Protein AF-A0A512NS33-F1 (afdb_monomer)

Nearest PDB structures (foldseek):
  4ggz-assembly4_D  TM=5.764E-01  e=7.617E+00  Bradyrhizobium diazoefficiens USDA 110
  3k44-assembly4_D  TM=4.336E-01  e=4.235E+00  Drosophila melanogaster
  8orn-assembly2_D  TM=4.538E-01  e=9.430E+00  Xanthomonas campestris pv. campestris str. B100
  7vnl-assembly1_A  TM=2.938E-01  e=6.846E+00  Sander vitreus

Radius of gyration: 23.69 Å; Cα contacts (8 Å, |Δi|>4): 207; chains: 1; bounding box: 66×43×63 Å

Mean predicted aligned error: 11.35 Å

Foldseek 3Di:
DDDDDDDPPPPPPPPPPQLFLQVPFDKDWDWDWDPQDPQGQHIDIFTWIWGADSQWIWIWGDDAQDPAIKIWIFGQDSVRDTDTWIWGFYHPRPDDPDDDHGGDIDTDD

Sequence (109 aa):
MRHTVLLAMICASLPWVSSNAQSFDGEWSVLQTCQTTQEGARGYTWRYGATVKNGHFVGQYRNTGQSPSMTPEGQIKSDGTASLSARGISGQPITIRNSLPPHRPLHSK

Solvent-accessible surface area (backbone atoms only — not comparable to full-atom values): 6458 Å² total; per-residue (Å²): 140,78,86,85,78,83,81,78,82,77,77,76,76,68,75,74,77,69,58,49,28,51,79,62,44,44,81,40,84,44,78,49,75,46,73,60,44,95,87,55,47,78,47,51,77,49,71,34,51,30,43,24,54,83,12,35,38,43,34,44,34,61,61,85,89,36,71,52,17,36,37,40,34,35,51,38,39,52,86,70,52,64,66,53,36,30,40,36,19,33,42,76,65,93,64,55,100,83,49,67,63,57,69,35,78,38,78,47,114

Secondary structure (DSSP, 8-state):
--------------------GGGG-EEEEEEEEEPPPTT-PPPEEEEEEEEEETTEEEEEBS-TTSSSEEEEEEEEPTTS-EEEEEEEE----SS-TTPPPTTPEEEE-

pLDDT: mean 80.76, std 17.44, range [39.88, 98.62]

Structure (mmCIF, N/CA/C/O backbone):
data_AF-A0A512NS33-F1
#
_entry.id   AF-A0A512NS33-F1
#
loop_
_atom_site.group_PDB
_atom_site.id
_atom_site.type_symbol
_atom_site.label_atom_id
_atom_site.label_alt_id
_atom_site.label_comp_id
_atom_site.label_asym_id
_atom_site.label_entity_id
_atom_site.label_seq_id
_atom_site.pdbx_PDB_ins_code
_atom_site.Cartn_x
_atom_site.Cartn_y
_atom_site.Cartn_z
_atom_site.occupancy
_atom_site.B_iso_or_equiv
_atom_site.auth_seq_id
_atom_site.auth_comp_id
_atom_site.auth_asym_id
_atom_site.auth_atom_id
_atom_site.pdbx_PDB_model_num
ATOM 1 N N . MET A 1 1 ? -53.861 -31.332 37.970 1.00 41.03 1 MET A N 1
ATOM 2 C CA . MET A 1 1 ? -53.807 -31.405 36.490 1.00 41.03 1 MET A CA 1
ATOM 3 C C . MET A 1 1 ? -54.140 -30.016 35.962 1.00 41.03 1 MET A C 1
ATOM 5 O O . MET A 1 1 ? -55.160 -29.509 36.383 1.00 41.03 1 MET A O 1
ATOM 9 N N . ARG A 1 2 ? -53.392 -29.289 35.134 1.00 48.88 2 ARG A N 1
ATOM 10 C CA . ARG A 1 2 ? -52.022 -29.311 34.600 1.00 48.88 2 ARG A CA 1
ATOM 11 C C . ARG A 1 2 ? -51.666 -27.814 34.503 1.00 48.88 2 ARG A C 1
ATOM 13 O O . ARG A 1 2 ? -52.488 -27.043 34.024 1.00 48.88 2 ARG A O 1
ATOM 20 N N . HIS A 1 3 ? -50.502 -27.409 35.003 1.00 39.88 3 HIS A N 1
ATOM 21 C CA . HIS A 1 3 ? -50.039 -26.025 34.898 1.00 39.88 3 HIS A CA 1
ATOM 22 C C . HIS A 1 3 ? -49.561 -25.785 33.464 1.00 39.88 3 HIS A C 1
ATOM 24 O O . HIS A 1 3 ? -48.595 -26.407 33.024 1.00 39.88 3 HIS A O 1
ATOM 30 N N . THR A 1 4 ? -50.261 -24.933 32.722 1.00 45.81 4 THR A N 1
ATOM 31 C CA . THR A 1 4 ? -49.878 -24.546 31.362 1.00 45.81 4 THR A CA 1
ATOM 32 C C . THR A 1 4 ? -48.804 -23.466 31.452 1.00 45.81 4 THR A C 1
ATOM 34 O O . THR A 1 4 ? -49.104 -22.302 31.693 1.00 45.81 4 THR A O 1
ATOM 37 N N . VAL A 1 5 ? -47.539 -23.856 31.304 1.00 57.12 5 VAL A N 1
ATOM 38 C CA . VAL A 1 5 ? -46.417 -22.917 31.191 1.00 57.12 5 VAL A CA 1
ATOM 39 C C . VAL A 1 5 ? -46.287 -22.517 29.721 1.00 57.12 5 VAL A C 1
ATOM 41 O O . VAL A 1 5 ? -45.937 -23.340 28.879 1.00 57.12 5 VAL A O 1
ATOM 44 N N . LEU A 1 6 ? -46.595 -21.258 29.407 1.00 52.91 6 LEU A N 1
ATOM 45 C CA . LEU A 1 6 ? -46.299 -20.648 28.111 1.00 52.91 6 LEU A CA 1
ATOM 46 C C . LEU A 1 6 ? -44.805 -20.297 28.073 1.00 52.91 6 LEU A C 1
ATOM 48 O O . LEU A 1 6 ? -44.363 -19.369 28.748 1.00 52.91 6 LEU A O 1
ATOM 52 N N . LEU A 1 7 ? -44.022 -21.056 27.303 1.00 53.47 7 LEU A N 1
ATOM 53 C CA . LEU A 1 7 ? -42.622 -20.741 27.018 1.00 53.47 7 LEU A CA 1
ATOM 54 C C . LEU A 1 7 ? -42.576 -19.541 26.056 1.00 53.47 7 LEU A C 1
ATOM 56 O O . LEU A 1 7 ? -42.826 -19.681 24.859 1.00 53.47 7 LEU A O 1
ATOM 60 N N . ALA A 1 8 ? -42.268 -1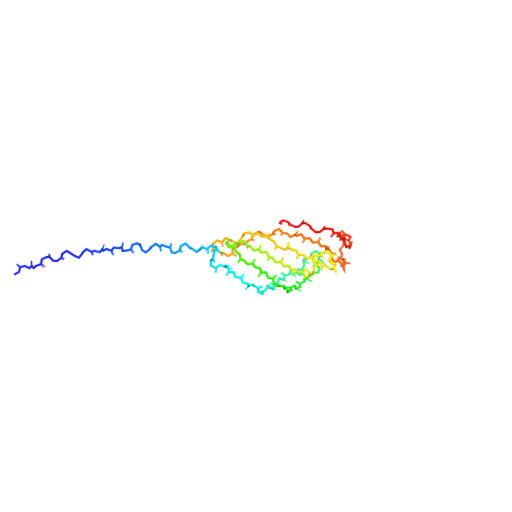8.354 26.572 1.00 56.78 8 ALA A N 1
ATOM 61 C CA . ALA A 1 8 ? -41.932 -17.203 25.745 1.00 56.78 8 ALA A CA 1
ATOM 62 C C . ALA A 1 8 ? -40.534 -17.421 25.142 1.00 56.78 8 ALA A C 1
ATOM 64 O O . ALA A 1 8 ? -39.523 -17.227 25.815 1.00 56.78 8 ALA A O 1
ATOM 65 N N . MET A 1 9 ? -40.465 -17.842 23.875 1.00 66.31 9 MET A N 1
ATOM 66 C CA . MET A 1 9 ? -39.222 -17.762 23.106 1.00 66.31 9 MET A CA 1
ATOM 67 C C . MET A 1 9 ? -38.938 -16.293 22.793 1.00 66.31 9 MET A C 1
ATOM 69 O O . MET A 1 9 ? -39.411 -15.737 21.804 1.00 66.31 9 MET A O 1
ATOM 73 N N . ILE A 1 10 ? -38.152 -15.662 23.663 1.00 60.12 10 ILE A N 1
ATOM 74 C CA . ILE A 1 10 ? -37.467 -14.410 23.363 1.00 60.12 10 ILE A CA 1
ATOM 75 C C . ILE A 1 10 ? -36.368 -14.774 22.368 1.00 60.12 10 ILE A C 1
ATOM 77 O O . ILE A 1 10 ? -35.270 -15.184 22.741 1.00 60.12 10 ILE A O 1
ATOM 81 N N . CYS A 1 11 ? -36.690 -14.680 21.080 1.00 54.53 11 CYS A N 1
ATOM 82 C CA . CYS A 1 11 ? -35.694 -14.701 20.024 1.00 54.53 11 CYS A CA 1
ATOM 83 C C . CYS A 1 11 ? -34.919 -13.386 20.140 1.00 54.53 11 CYS A C 1
ATOM 85 O O . CYS A 1 11 ? -35.301 -12.375 19.556 1.00 54.53 11 CYS A O 1
ATOM 87 N N . ALA A 1 12 ? -33.887 -13.374 20.988 1.00 62.38 12 ALA A N 1
ATOM 88 C CA . ALA A 1 12 ? -32.956 -12.266 21.082 1.00 62.38 12 ALA A CA 1
ATOM 89 C C . ALA A 1 12 ? -32.299 -12.115 19.707 1.00 62.38 12 ALA A C 1
ATOM 91 O O . ALA A 1 12 ? -31.407 -12.878 19.338 1.00 62.38 12 ALA A O 1
ATOM 92 N N . SER A 1 13 ? -32.792 -11.161 18.922 1.00 64.69 13 SER A N 1
ATOM 93 C CA . SER A 1 13 ? -32.121 -10.658 17.737 1.00 64.69 13 SER A CA 1
ATOM 94 C C . SER A 1 13 ? -30.802 -10.054 18.203 1.00 64.69 13 SER A C 1
ATOM 96 O O . SER A 1 13 ? -30.747 -8.882 18.578 1.00 64.69 13 SER A O 1
ATOM 98 N N . LEU A 1 14 ? -29.755 -10.877 18.267 1.00 60.44 14 LEU A N 1
ATOM 99 C CA . LEU A 1 14 ? -28.396 -10.386 18.419 1.00 60.44 14 LEU A CA 1
ATOM 100 C C . LEU A 1 14 ? -28.196 -9.385 17.278 1.00 60.44 14 LEU A C 1
ATOM 102 O O . LEU A 1 14 ? -28.410 -9.770 16.123 1.00 60.44 14 LEU A O 1
ATOM 106 N N . PRO A 1 15 ? -27.871 -8.110 17.561 1.00 54.66 15 PRO A N 1
ATOM 107 C CA . PRO A 1 15 ? -27.514 -7.192 16.501 1.00 54.66 15 PRO A CA 1
ATOM 108 C C . PRO A 1 15 ? -26.360 -7.858 15.771 1.00 54.66 15 PRO A C 1
ATOM 110 O O . PRO A 1 15 ? -25.321 -8.151 16.366 1.00 54.66 15 PRO A O 1
ATOM 113 N N . TRP A 1 16 ? -26.605 -8.189 14.505 1.00 57.78 16 TRP A N 1
ATOM 114 C CA . TRP A 1 16 ? -25.583 -8.636 13.582 1.00 57.78 16 TRP A CA 1
ATOM 115 C C . TRP A 1 16 ? -24.435 -7.654 13.765 1.00 57.78 16 TRP A C 1
ATOM 117 O O . TRP A 1 16 ? -24.626 -6.456 13.555 1.00 57.78 16 TRP A O 1
ATOM 127 N N . VAL A 1 17 ? -23.302 -8.120 14.289 1.00 56.78 17 VAL A N 1
ATOM 128 C CA . VAL A 1 17 ? -22.126 -7.270 14.434 1.00 56.78 17 VAL A CA 1
ATOM 129 C C . VAL A 1 17 ? -21.809 -6.833 13.017 1.00 56.78 17 VAL A C 1
ATOM 131 O O . VAL A 1 17 ? -21.344 -7.634 12.209 1.00 56.78 17 VAL A O 1
ATOM 134 N N . SER A 1 18 ? -22.173 -5.597 12.681 1.00 55.69 18 SER A N 1
ATOM 135 C CA . SER A 1 18 ? -21.774 -4.973 11.436 1.00 55.69 18 SER A CA 1
ATOM 136 C C . SER A 1 18 ? -20.264 -5.093 11.411 1.00 55.69 18 SER A C 1
ATOM 138 O O . SER A 1 18 ? -19.607 -4.523 12.283 1.00 55.69 18 SER A O 1
ATOM 140 N N . SER A 1 19 ? -19.729 -5.897 10.490 1.00 58.94 19 SER A N 1
ATOM 141 C CA . SER A 1 19 ? -18.300 -5.996 10.215 1.00 58.94 19 SER A CA 1
ATOM 142 C C . SER A 1 19 ? -17.833 -4.587 9.887 1.00 58.94 19 SER A C 1
ATOM 144 O O . SER A 1 19 ? -18.031 -4.084 8.788 1.00 58.94 19 SER A O 1
ATOM 146 N N . ASN A 1 20 ? -17.402 -3.857 10.903 1.00 73.69 20 ASN A N 1
ATOM 147 C CA . ASN A 1 20 ? -17.190 -2.435 10.784 1.00 73.69 20 ASN A CA 1
ATOM 148 C C . ASN A 1 20 ? -15.823 -2.288 10.137 1.00 73.69 20 ASN A C 1
ATOM 150 O O . ASN A 1 20 ? -14.881 -2.874 10.643 1.00 73.69 20 ASN A O 1
ATOM 154 N N . ALA A 1 21 ? -15.686 -1.543 9.041 1.00 74.50 21 ALA A N 1
ATOM 155 C CA . ALA A 1 21 ? -14.384 -1.320 8.407 1.00 74.50 21 ALA A CA 1
ATOM 156 C C . ALA A 1 21 ? -13.302 -0.836 9.406 1.00 74.50 21 ALA A C 1
ATOM 158 O O . ALA A 1 21 ? -12.112 -1.036 9.184 1.00 74.50 21 ALA A O 1
ATOM 159 N N . GLN A 1 22 ? -13.722 -0.272 10.544 1.00 84.25 22 GLN A N 1
ATOM 160 C CA . GLN A 1 22 ? -12.889 0.053 11.706 1.00 84.25 22 GLN A CA 1
ATOM 161 C C . GLN A 1 22 ? -12.174 -1.152 12.344 1.00 84.25 22 GLN A C 1
ATOM 163 O O . GLN A 1 22 ? -11.168 -0.967 13.018 1.00 84.25 22 GLN A O 1
ATOM 168 N N . SER A 1 23 ? -12.628 -2.391 12.130 1.00 91.50 23 SER A N 1
ATOM 169 C CA . SER A 1 23 ? -11.927 -3.598 12.585 1.00 91.50 23 SER A CA 1
ATOM 170 C C . SER A 1 23 ? -10.574 -3.788 11.904 1.00 91.50 23 SER A C 1
ATOM 172 O O . SER A 1 23 ? -9.772 -4.591 12.370 1.00 91.50 23 SER A O 1
ATOM 174 N N . PHE A 1 24 ? -10.331 -3.082 10.797 1.00 95.12 24 PHE A N 1
ATOM 175 C CA . PHE A 1 24 ? -9.059 -3.091 10.086 1.00 95.12 24 PHE A CA 1
ATOM 176 C C . PHE A 1 24 ? -8.110 -1.971 10.539 1.00 95.12 24 PHE A C 1
ATOM 178 O O . PHE A 1 24 ? -6.997 -1.903 10.025 1.00 95.12 24 PHE A O 1
ATOM 185 N N . ASP A 1 25 ? -8.508 -1.101 11.474 1.00 96.88 25 ASP A N 1
ATOM 186 C CA . ASP A 1 25 ? -7.666 0.002 11.946 1.00 96.88 25 ASP A CA 1
ATOM 187 C C . ASP A 1 25 ? -6.382 -0.500 12.624 1.00 96.88 25 ASP A C 1
ATOM 189 O O . ASP A 1 25 ? -6.389 -1.474 13.378 1.00 96.88 25 ASP A O 1
ATOM 193 N N . GLY A 1 26 ? -5.271 0.193 12.373 1.00 97.88 26 GLY A N 1
ATOM 194 C CA . GLY A 1 26 ? -3.971 -0.119 12.957 1.00 97.88 26 GLY A CA 1
ATOM 195 C C . GLY A 1 26 ? -2.802 0.086 12.000 1.00 97.88 26 GLY A C 1
ATOM 196 O O . GLY A 1 26 ? -2.946 0.633 10.906 1.00 97.88 26 GLY A O 1
ATOM 197 N N . GLU A 1 27 ? -1.635 -0.381 12.432 1.00 98.56 27 GLU A N 1
ATOM 198 C CA . GLU A 1 27 ? -0.413 -0.409 11.630 1.00 98.56 27 GLU A CA 1
ATOM 199 C C . GLU A 1 27 ? -0.284 -1.755 10.915 1.00 98.56 27 GLU A C 1
ATOM 201 O O . GLU A 1 27 ? -0.436 -2.821 11.514 1.00 98.56 27 GLU A O 1
ATOM 206 N N . TRP A 1 28 ? 0.022 -1.705 9.623 1.00 98.12 28 TRP A N 1
ATOM 207 C CA . TRP A 1 28 ? 0.031 -2.858 8.735 1.00 98.12 28 TRP A CA 1
ATOM 208 C C . TRP A 1 28 ? 1.401 -3.060 8.106 1.00 98.12 28 TRP A C 1
ATOM 210 O O . TRP A 1 28 ? 2.015 -2.140 7.568 1.00 98.12 28 TRP A O 1
ATOM 220 N N . SER A 1 29 ? 1.839 -4.317 8.091 1.00 98.12 29 SER A N 1
ATOM 221 C CA . SER A 1 29 ? 2.892 -4.780 7.189 1.00 98.12 29 SER A CA 1
ATOM 222 C C . SER A 1 29 ? 2.247 -5.334 5.924 1.00 98.12 29 SER A C 1
ATOM 224 O O . SER A 1 29 ? 1.521 -6.325 5.976 1.00 98.12 29 SER A O 1
ATOM 226 N N . VAL A 1 30 ? 2.507 -4.702 4.783 1.00 97.94 30 VAL A N 1
ATOM 227 C CA . VAL A 1 30 ? 1.855 -5.020 3.511 1.00 97.94 30 VAL A CA 1
ATOM 228 C C . VAL A 1 30 ? 2.780 -5.841 2.624 1.00 97.94 30 VAL A C 1
ATOM 230 O O . VAL A 1 30 ? 3.960 -5.521 2.460 1.00 97.94 30 VAL A O 1
ATOM 233 N N . LEU A 1 31 ? 2.219 -6.886 2.016 1.00 97.25 31 LEU A N 1
ATOM 234 C CA . LEU A 1 31 ? 2.816 -7.640 0.921 1.00 97.25 31 LEU A CA 1
ATOM 235 C C . LEU A 1 31 ? 1.916 -7.496 -0.308 1.00 97.25 31 LEU A C 1
ATOM 237 O O . LEU A 1 31 ? 0.806 -8.019 -0.326 1.00 97.25 31 LEU A O 1
ATOM 241 N N . GLN A 1 32 ? 2.396 -6.798 -1.332 1.00 94.62 32 GLN A N 1
ATOM 242 C CA . GLN A 1 32 ? 1.689 -6.638 -2.598 1.00 94.62 32 GLN A CA 1
ATOM 243 C C . GLN A 1 32 ? 2.396 -7.450 -3.676 1.00 94.62 32 GLN A C 1
ATOM 245 O O . GLN A 1 32 ? 3.584 -7.243 -3.921 1.00 94.62 32 GLN A O 1
ATOM 250 N N . THR A 1 33 ? 1.662 -8.321 -4.361 1.00 92.56 33 THR A N 1
ATOM 251 C CA . THR A 1 33 ? 2.202 -9.123 -5.461 1.00 92.56 33 THR A CA 1
ATOM 252 C C . THR A 1 33 ? 1.371 -8.912 -6.716 1.00 92.56 33 THR A C 1
ATOM 254 O O . THR A 1 33 ? 0.149 -9.020 -6.682 1.00 92.56 33 THR A O 1
ATOM 257 N N . CYS A 1 34 ? 2.043 -8.638 -7.829 1.00 88.19 34 CYS A N 1
ATOM 258 C CA . CYS A 1 34 ? 1.458 -8.671 -9.161 1.00 88.19 34 CYS A CA 1
ATOM 259 C C . CYS A 1 34 ? 2.082 -9.833 -9.929 1.00 88.19 34 CYS A C 1
ATOM 261 O O . CYS A 1 34 ? 3.306 -9.981 -9.947 1.00 88.19 34 CYS A O 1
ATOM 263 N N . GLN A 1 35 ? 1.243 -10.675 -10.525 1.00 89.94 35 GLN A N 1
ATOM 264 C CA . GLN A 1 35 ? 1.704 -11.805 -11.323 1.00 89.94 35 GLN A CA 1
ATOM 265 C C . GLN A 1 35 ? 2.177 -11.330 -12.696 1.00 89.94 35 GLN A C 1
ATOM 267 O O . GLN A 1 35 ? 1.760 -10.281 -13.186 1.00 89.94 35 GLN A O 1
ATOM 272 N N . THR A 1 36 ? 3.046 -12.117 -13.324 1.00 87.19 36 THR A N 1
ATOM 273 C CA . THR A 1 36 ? 3.386 -11.899 -14.732 1.00 87.19 36 THR A CA 1
ATOM 274 C C . THR A 1 36 ? 2.129 -12.082 -15.579 1.00 87.19 36 THR A C 1
ATOM 276 O O . THR A 1 36 ? 1.403 -13.057 -15.384 1.00 87.19 36 THR A O 1
ATOM 279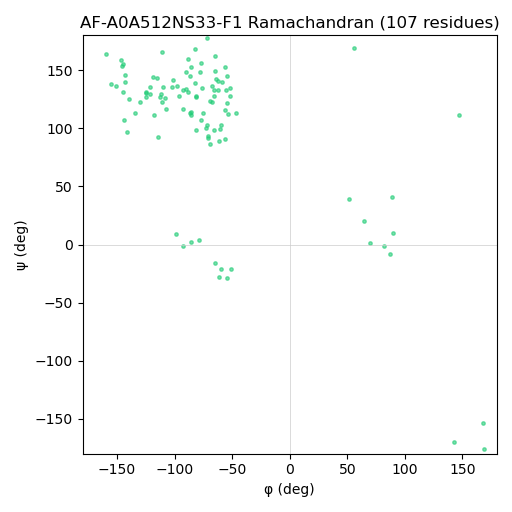 N N . THR A 1 37 ? 1.860 -11.157 -16.500 1.00 83.62 37 THR A N 1
ATOM 280 C CA . THR A 1 37 ? 0.688 -11.252 -17.380 1.00 83.62 37 THR A CA 1
ATOM 281 C C . THR A 1 37 ? 1.007 -12.047 -18.642 1.00 83.62 37 THR A C 1
ATOM 283 O O . THR A 1 37 ? 2.171 -12.178 -19.034 1.00 83.62 37 THR A O 1
ATOM 286 N N . GLN A 1 38 ? -0.030 -12.557 -19.309 1.00 83.00 38 GLN A N 1
ATOM 287 C CA . GLN A 1 38 ? 0.116 -13.298 -20.565 1.00 83.00 38 GLN A CA 1
ATOM 288 C C . GLN A 1 38 ? 0.734 -12.430 -21.677 1.00 83.00 38 GLN A C 1
ATOM 290 O O . GLN A 1 38 ? 1.444 -12.930 -22.546 1.00 83.00 38 GLN A O 1
ATOM 295 N N . GLU A 1 39 ? 0.520 -11.115 -21.614 1.00 81.06 39 GLU A N 1
ATOM 296 C CA . GLU A 1 39 ? 1.051 -10.105 -22.536 1.00 81.06 39 GLU A CA 1
ATOM 297 C C . GLU A 1 39 ? 2.521 -9.741 -22.245 1.00 81.06 39 GLU A C 1
ATOM 299 O O . GLU A 1 39 ? 3.090 -8.866 -22.899 1.00 81.06 39 GLU A O 1
ATOM 304 N N . GLY A 1 40 ? 3.151 -10.410 -21.272 1.00 73.50 40 GLY A N 1
ATOM 305 C CA . GLY A 1 40 ? 4.579 -10.296 -20.979 1.00 73.50 40 GLY A CA 1
ATOM 306 C C . GLY A 1 40 ? 4.951 -9.205 -19.975 1.00 73.50 40 GLY A C 1
ATOM 307 O O . GLY A 1 40 ? 6.141 -8.942 -19.788 1.00 73.50 40 GLY A O 1
ATOM 308 N N . ALA A 1 41 ? 3.983 -8.574 -19.297 1.00 76.50 41 ALA A N 1
ATOM 309 C CA . ALA A 1 41 ? 4.300 -7.658 -18.206 1.00 76.50 41 ALA A CA 1
ATOM 310 C C . ALA A 1 41 ? 4.900 -8.448 -17.035 1.00 76.50 41 ALA A C 1
ATOM 312 O O . ALA A 1 41 ? 4.281 -9.383 -16.530 1.00 76.50 41 ALA A O 1
ATOM 313 N N . ARG A 1 42 ? 6.117 -8.087 -16.605 1.00 80.94 42 ARG A N 1
ATOM 314 C CA . ARG A 1 42 ? 6.808 -8.778 -15.507 1.00 80.94 42 ARG A CA 1
ATOM 315 C C . ARG A 1 42 ? 6.072 -8.575 -14.184 1.00 80.94 42 ARG A C 1
ATOM 317 O O . ARG A 1 42 ? 5.770 -7.442 -13.812 1.00 80.94 42 ARG A O 1
ATOM 324 N N . GLY A 1 43 ? 5.869 -9.669 -13.454 1.00 85.25 43 GLY A N 1
ATOM 325 C CA . GLY A 1 43 ? 5.374 -9.618 -12.084 1.00 85.25 43 GLY A CA 1
ATOM 326 C C . GLY A 1 43 ? 6.345 -8.928 -11.119 1.00 85.25 43 GLY A C 1
ATOM 327 O O . GLY A 1 43 ? 7.540 -8.778 -11.398 1.00 85.25 43 GLY A O 1
ATOM 328 N N . TYR A 1 44 ? 5.830 -8.524 -9.960 1.00 86.81 44 TYR A N 1
ATOM 329 C CA . TYR A 1 44 ? 6.604 -7.911 -8.881 1.00 86.81 44 TYR A CA 1
ATOM 330 C C . TYR A 1 44 ? 6.056 -8.294 -7.507 1.00 86.81 44 TYR A C 1
ATOM 332 O O . TYR A 1 44 ? 4.882 -8.628 -7.363 1.00 86.81 44 TYR A O 1
ATOM 340 N N . THR A 1 45 ? 6.907 -8.165 -6.489 1.00 92.19 45 THR A N 1
ATOM 341 C CA . THR A 1 45 ? 6.518 -8.255 -5.079 1.00 92.19 45 THR A CA 1
ATOM 342 C C . THR A 1 45 ? 7.074 -7.054 -4.328 1.00 92.19 45 THR A C 1
ATOM 344 O O . THR A 1 45 ? 8.286 -6.835 -4.316 1.00 92.19 45 THR A O 1
ATOM 347 N N . TRP A 1 46 ? 6.199 -6.283 -3.689 1.00 93.38 46 TRP A N 1
ATOM 348 C CA . TRP A 1 46 ? 6.543 -5.118 -2.880 1.00 93.38 46 TRP A CA 1
ATOM 349 C C . TRP A 1 46 ? 6.170 -5.343 -1.420 1.00 93.38 46 TRP A C 1
ATOM 351 O O . TRP A 1 46 ? 5.153 -5.959 -1.106 1.00 93.38 46 TRP A O 1
ATOM 361 N N . ARG A 1 47 ? 7.019 -4.828 -0.529 1.00 96.62 47 ARG A N 1
ATOM 362 C CA . ARG A 1 47 ? 6.817 -4.838 0.920 1.00 96.62 47 ARG A CA 1
ATOM 363 C C . ARG A 1 47 ? 6.903 -3.416 1.441 1.00 96.62 47 ARG A C 1
ATOM 365 O O . ARG A 1 47 ? 7.843 -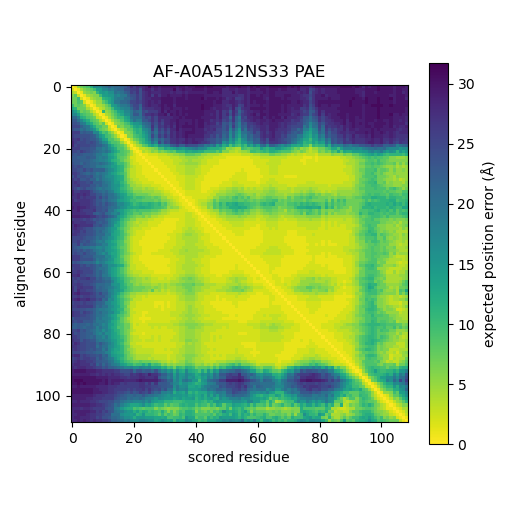2.705 1.085 1.00 96.62 47 ARG A O 1
ATOM 372 N N . TYR A 1 48 ? 5.927 -3.007 2.238 1.00 97.62 48 TYR A N 1
ATOM 373 C CA . TYR A 1 48 ? 5.858 -1.657 2.789 1.00 97.62 48 TYR A CA 1
ATOM 374 C C . TYR A 1 48 ? 4.954 -1.584 4.022 1.00 97.62 48 TYR A C 1
ATOM 376 O O . TYR A 1 48 ? 4.179 -2.501 4.282 1.00 97.62 48 TYR A O 1
ATOM 384 N N . GLY A 1 49 ? 5.079 -0.496 4.782 1.00 98.12 49 GLY A N 1
ATOM 385 C CA . GLY A 1 49 ? 4.174 -0.175 5.884 1.00 98.12 49 GLY A CA 1
ATOM 386 C C . GLY A 1 49 ? 2.936 0.582 5.403 1.00 98.12 49 GLY A C 1
ATOM 387 O O . GLY A 1 49 ? 2.988 1.290 4.388 1.00 98.12 49 GLY A O 1
ATOM 388 N N . ALA A 1 50 ? 1.837 0.441 6.135 1.00 98.44 50 ALA A N 1
ATOM 389 C CA . ALA A 1 50 ? 0.627 1.228 5.950 1.00 98.44 50 ALA A CA 1
ATOM 390 C C . ALA A 1 50 ? -0.072 1.495 7.284 1.00 98.44 50 ALA A C 1
ATOM 392 O O . ALA A 1 50 ? 0.018 0.690 8.207 1.00 98.44 50 ALA A O 1
ATOM 393 N N . THR A 1 51 ? -0.821 2.588 7.339 1.00 98.62 51 THR A N 1
ATOM 394 C CA . THR A 1 51 ? -1.730 2.893 8.441 1.00 98.62 51 THR A CA 1
ATOM 395 C C . THR A 1 51 ? -3.159 2.765 7.934 1.00 98.62 51 THR A C 1
ATOM 397 O O . THR A 1 51 ? -3.492 3.264 6.855 1.00 98.62 51 THR A O 1
ATOM 400 N N . VAL A 1 52 ? -4.012 2.119 8.722 1.00 98.19 52 VAL A N 1
ATOM 401 C CA . VAL A 1 52 ? -5.460 2.105 8.516 1.00 98.19 52 VAL A CA 1
ATOM 402 C C . VAL 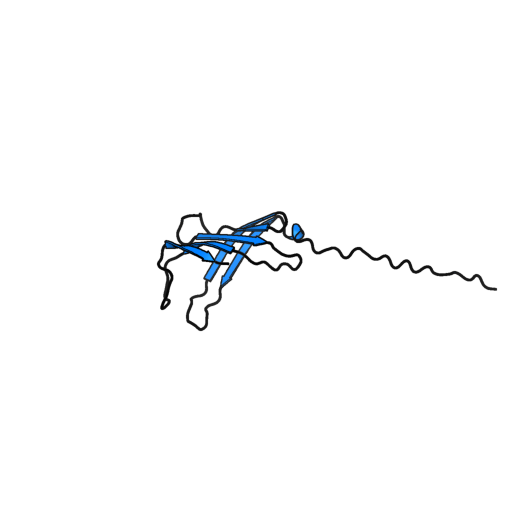A 1 52 ? -6.117 2.861 9.660 1.00 98.19 52 VAL A C 1
ATOM 404 O O . VAL A 1 52 ? -5.867 2.577 10.831 1.00 98.19 52 VAL A O 1
ATOM 407 N N . LYS A 1 53 ? -6.951 3.843 9.320 1.00 97.12 53 LYS A N 1
ATOM 408 C CA . LYS A 1 53 ? -7.705 4.633 10.295 1.00 97.12 53 LYS A CA 1
ATOM 409 C C . LYS A 1 53 ? -9.118 4.876 9.791 1.00 97.12 53 LYS A C 1
ATOM 411 O O . LYS A 1 53 ? -9.293 5.437 8.715 1.00 97.12 53 LYS A O 1
ATOM 416 N N . ASN A 1 54 ? -10.125 4.513 10.577 1.00 94.25 54 ASN A N 1
ATOM 417 C CA . ASN A 1 54 ? -11.529 4.491 10.171 1.00 94.25 54 ASN A CA 1
ATOM 418 C C . ASN A 1 54 ? -11.760 3.720 8.853 1.00 94.25 54 ASN A C 1
ATOM 420 O O . ASN A 1 54 ? -12.519 4.157 7.985 1.00 94.25 54 ASN A O 1
ATOM 424 N N . GLY A 1 55 ? -11.051 2.604 8.666 1.00 94.50 55 GLY A N 1
ATOM 425 C CA . GLY A 1 55 ? -11.052 1.821 7.428 1.00 94.50 55 GLY A CA 1
ATOM 426 C C . GLY A 1 55 ? -10.367 2.502 6.234 1.00 94.50 55 GLY A C 1
ATOM 427 O O . GLY A 1 55 ? -10.344 1.926 5.148 1.00 94.50 55 GLY A O 1
ATOM 428 N N . HIS A 1 56 ? -9.805 3.702 6.399 1.00 97.06 56 HIS A N 1
ATOM 429 C CA . HIS A 1 56 ? -9.042 4.385 5.359 1.00 97.06 56 HIS A CA 1
ATOM 430 C C . HIS A 1 56 ? -7.586 3.925 5.389 1.00 97.06 56 HIS A C 1
ATOM 432 O O . HIS A 1 56 ? -6.867 4.179 6.356 1.00 97.06 56 HIS A O 1
ATOM 438 N N . PHE A 1 57 ? -7.166 3.245 4.329 1.00 98.19 57 PHE A N 1
ATOM 439 C CA . PHE A 1 57 ? -5.825 2.711 4.147 1.00 98.19 57 PHE A CA 1
ATOM 440 C C . PHE A 1 57 ? -4.920 3.752 3.490 1.00 98.19 57 PHE A C 1
ATOM 442 O O . PHE A 1 57 ? -5.260 4.289 2.437 1.00 98.19 57 PHE A O 1
ATOM 449 N N . VAL A 1 58 ? -3.735 3.972 4.062 1.00 98.38 58 VAL A N 1
ATOM 450 C CA . VAL A 1 58 ? -2.658 4.764 3.456 1.00 98.38 58 VAL A CA 1
ATOM 451 C C . VAL A 1 58 ? -1.340 4.011 3.612 1.00 98.38 58 VAL A C 1
ATOM 453 O O . VAL A 1 58 ? -0.844 3.836 4.723 1.00 98.38 58 VAL A O 1
ATOM 456 N N . GLY A 1 59 ? -0.762 3.565 2.497 1.00 98.12 59 GLY A N 1
ATOM 457 C CA . GLY A 1 59 ? 0.537 2.890 2.462 1.00 98.12 59 GLY A CA 1
ATOM 458 C C . GLY A 1 59 ? 1.626 3.725 1.800 1.00 98.12 59 GLY A C 1
ATOM 459 O O . GLY A 1 59 ? 1.340 4.687 1.089 1.00 98.12 59 GLY A O 1
ATOM 460 N N . GLN A 1 60 ? 2.887 3.323 1.982 1.00 98.00 60 GLN A N 1
ATOM 461 C CA . GLN A 1 60 ? 4.014 3.957 1.293 1.00 98.00 60 GLN A CA 1
ATOM 462 C C . GLN A 1 60 ? 5.111 2.957 0.913 1.00 98.00 60 GLN A C 1
ATOM 464 O O . GLN A 1 60 ? 5.911 2.528 1.743 1.00 98.00 60 GLN A O 1
ATOM 469 N N . TYR A 1 61 ? 5.212 2.644 -0.378 1.00 96.06 61 TYR A N 1
ATOM 470 C CA . TYR A 1 61 ? 6.342 1.921 -0.945 1.00 96.06 61 TYR A CA 1
ATOM 471 C C . TYR A 1 61 ? 7.464 2.889 -1.326 1.00 96.06 61 TYR A C 1
ATOM 473 O O . TYR A 1 61 ? 7.320 3.675 -2.268 1.00 96.06 61 TYR A O 1
ATOM 481 N N . ARG A 1 62 ? 8.594 2.781 -0.608 1.00 95.06 62 ARG A N 1
ATOM 482 C CA . ARG A 1 62 ? 9.783 3.654 -0.708 1.00 95.06 62 ARG A CA 1
ATOM 483 C C . ARG A 1 62 ? 9.462 5.135 -0.492 1.00 95.06 62 ARG A C 1
ATOM 485 O O . ARG A 1 62 ? 8.309 5.533 -0.443 1.00 95.06 62 ARG A O 1
ATOM 492 N N . ASN A 1 63 ? 10.478 5.977 -0.340 1.00 94.56 63 ASN A N 1
ATOM 493 C CA . ASN A 1 63 ? 10.239 7.397 -0.084 1.00 94.56 63 ASN A CA 1
ATOM 494 C C . ASN A 1 63 ? 9.604 8.076 -1.305 1.00 94.56 63 ASN A C 1
ATOM 496 O O . ASN A 1 63 ? 10.042 7.866 -2.441 1.00 94.56 63 ASN A O 1
ATOM 500 N N . THR A 1 64 ? 8.601 8.919 -1.061 1.00 92.19 64 THR A N 1
ATOM 501 C CA . THR A 1 64 ? 7.950 9.741 -2.086 1.00 92.19 64 THR A CA 1
ATOM 502 C C . THR A 1 64 ? 8.986 10.524 -2.889 1.00 92.19 64 THR A C 1
ATOM 504 O O . THR A 1 64 ? 9.918 11.098 -2.330 1.00 92.19 64 THR A O 1
ATOM 507 N N . GLY A 1 65 ? 8.842 10.529 -4.215 1.00 87.25 65 GLY A N 1
ATOM 508 C CA . GLY A 1 65 ? 9.769 11.222 -5.114 1.00 87.25 65 GLY A CA 1
ATOM 509 C C . GLY A 1 65 ? 10.988 10.396 -5.540 1.00 87.25 65 GLY A C 1
ATOM 510 O O . GLY A 1 65 ? 11.712 10.809 -6.443 1.00 87.25 65 GLY A O 1
ATOM 511 N N . GLN A 1 66 ? 11.207 9.209 -4.966 1.00 88.94 66 GLN A N 1
ATOM 512 C CA . GLN A 1 66 ? 12.226 8.276 -5.456 1.00 88.94 66 GLN A CA 1
ATOM 513 C C . GLN A 1 66 ? 11.642 7.333 -6.510 1.00 88.94 66 GLN A C 1
ATOM 515 O O . GLN A 1 66 ? 10.473 6.973 -6.447 1.00 88.94 66 GLN A O 1
ATOM 520 N N . SER A 1 67 ? 12.445 6.894 -7.479 1.00 88.44 67 SER A N 1
ATOM 521 C CA . SER A 1 67 ? 12.020 5.863 -8.434 1.00 88.44 67 SER A CA 1
ATOM 522 C C . SER A 1 67 ? 12.530 4.470 -8.027 1.00 88.44 67 SER A C 1
ATOM 524 O O . SER A 1 67 ? 13.709 4.324 -7.681 1.00 88.44 67 SER A O 1
ATOM 526 N N . PRO A 1 68 ? 11.687 3.423 -8.114 1.00 89.75 68 PRO A N 1
ATOM 527 C CA . PRO A 1 68 ? 10.225 3.478 -8.009 1.00 89.75 68 PRO A CA 1
ATOM 528 C C . PRO A 1 68 ? 9.745 3.925 -6.617 1.00 89.75 68 PRO A C 1
ATOM 530 O O . PRO A 1 68 ? 10.382 3.600 -5.615 1.00 89.75 68 PRO A O 1
ATOM 533 N N . SER A 1 69 ? 8.596 4.597 -6.552 1.00 93.12 69 SER A N 1
ATOM 534 C CA . SER A 1 69 ? 7.848 4.855 -5.311 1.00 93.12 69 SER A CA 1
ATOM 535 C C . SER A 1 69 ? 6.350 4.822 -5.572 1.00 93.12 69 SER A C 1
ATOM 537 O O . SER A 1 69 ? 5.910 5.060 -6.700 1.00 93.12 69 SER A O 1
ATOM 539 N N . MET A 1 70 ? 5.568 4.530 -4.532 1.00 94.94 70 MET A N 1
ATOM 540 C CA . MET A 1 70 ? 4.111 4.505 -4.619 1.00 94.94 70 MET A CA 1
ATOM 541 C C . MET A 1 70 ? 3.442 4.749 -3.262 1.00 94.94 70 MET A C 1
ATOM 543 O O . MET A 1 70 ? 3.824 4.149 -2.264 1.00 94.94 70 MET A O 1
ATOM 547 N N . THR A 1 71 ? 2.383 5.548 -3.266 1.00 97.56 71 THR A N 1
ATOM 548 C CA . THR A 1 71 ? 1.462 5.798 -2.156 1.00 97.56 71 THR A CA 1
ATOM 549 C C . THR A 1 71 ? 0.079 5.253 -2.537 1.00 97.56 71 THR A C 1
ATOM 551 O O . THR A 1 71 ? -0.664 5.941 -3.246 1.00 97.56 71 THR A O 1
ATOM 554 N N . PRO A 1 72 ? -0.249 3.999 -2.178 1.00 97.00 72 PRO A N 1
ATOM 555 C CA . PRO A 1 72 ? -1.599 3.456 -2.305 1.00 97.00 72 PRO A CA 1
ATOM 556 C C . PRO A 1 72 ? -2.524 3.994 -1.203 1.00 97.00 72 PRO A C 1
ATOM 558 O O . PRO A 1 72 ? -2.159 3.996 -0.028 1.00 97.00 72 PRO A O 1
ATOM 561 N N . GLU A 1 73 ? -3.727 4.412 -1.584 1.00 98.19 73 GLU A N 1
ATOM 562 C CA . GLU A 1 73 ? -4.724 5.031 -0.708 1.00 98.19 73 GLU A CA 1
ATOM 563 C C . GLU A 1 73 ? -6.143 4.594 -1.090 1.00 98.19 73 GLU A C 1
ATOM 565 O O . GLU A 1 73 ? -6.472 4.536 -2.276 1.00 98.19 73 GLU A O 1
ATOM 570 N N . GLY A 1 74 ? -7.005 4.330 -0.107 1.00 97.19 74 GLY A N 1
ATOM 571 C CA . GLY A 1 74 ? -8.427 4.087 -0.358 1.00 97.19 74 GLY A CA 1
ATOM 572 C C . GLY A 1 74 ? -9.188 3.541 0.845 1.00 97.19 74 GLY A C 1
ATOM 573 O O . GLY A 1 74 ? -8.644 3.399 1.937 1.00 97.19 74 GLY A O 1
ATOM 574 N N . GLN A 1 75 ? -10.469 3.233 0.642 1.00 96.69 75 GLN A N 1
ATOM 575 C CA . GLN A 1 75 ? -11.347 2.730 1.699 1.00 96.69 75 GLN A CA 1
ATOM 576 C C . GLN A 1 75 ? -11.423 1.200 1.668 1.00 96.69 75 GLN A C 1
ATOM 578 O O . GLN A 1 75 ? -11.763 0.611 0.638 1.00 96.69 75 GLN A O 1
ATOM 583 N N . ILE A 1 76 ? -11.168 0.575 2.816 1.00 95.69 76 ILE A N 1
ATOM 584 C CA . ILE A 1 76 ? -11.480 -0.828 3.078 1.00 95.69 76 ILE A CA 1
ATOM 585 C C . ILE A 1 76 ? -12.961 -0.910 3.455 1.00 95.69 76 ILE A C 1
ATOM 587 O O . ILE A 1 76 ? -13.450 -0.171 4.313 1.00 95.69 76 ILE A O 1
ATOM 591 N N . LYS A 1 77 ? -13.700 -1.783 2.779 1.00 94.25 77 LYS A N 1
ATOM 592 C CA . LYS A 1 77 ? -15.105 -2.066 3.064 1.00 94.25 77 LYS A CA 1
ATOM 593 C C . LYS A 1 77 ? -15.225 -3.060 4.218 1.00 94.25 77 LYS A C 1
ATOM 595 O O . LYS A 1 77 ? -14.266 -3.712 4.617 1.00 94.25 77 LYS A O 1
ATOM 600 N N . SER A 1 78 ? -16.439 -3.2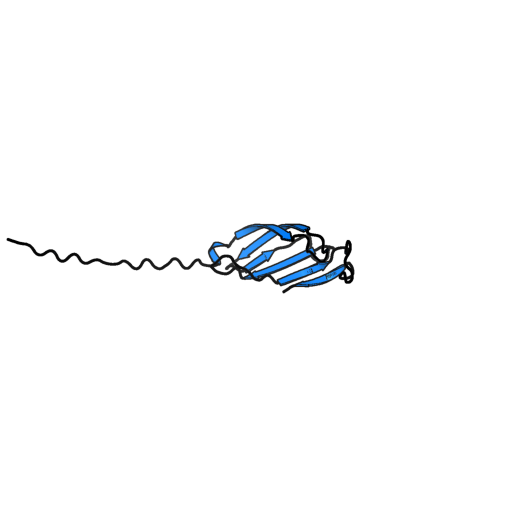06 4.734 1.00 90.94 78 SER A N 1
ATOM 601 C CA . SER A 1 78 ? -16.784 -4.159 5.796 1.00 90.94 78 SER A CA 1
ATOM 602 C C . SER A 1 78 ? -16.403 -5.612 5.490 1.00 90.94 78 SER A 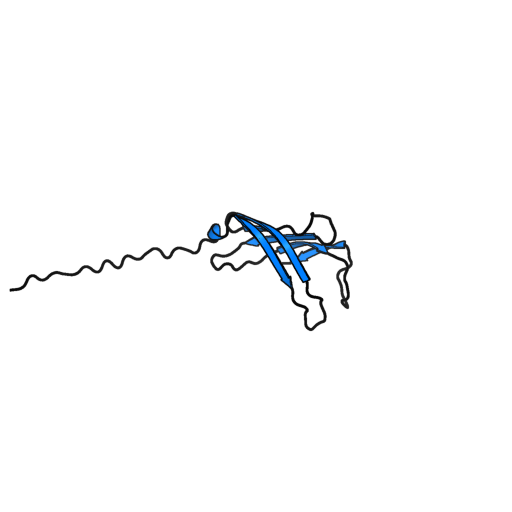C 1
ATOM 604 O O . SER A 1 78 ? -16.124 -6.378 6.407 1.00 90.94 78 SER A O 1
ATOM 606 N N . ASP A 1 79 ? -16.385 -5.985 4.211 1.00 92.00 79 ASP A N 1
ATOM 607 C CA . ASP A 1 79 ? -16.016 -7.317 3.719 1.00 92.00 79 ASP A CA 1
ATOM 608 C C . ASP A 1 79 ? -14.499 -7.499 3.505 1.00 92.00 79 ASP A C 1
ATOM 610 O O . ASP A 1 79 ? -14.061 -8.554 3.052 1.00 92.00 79 ASP A O 1
ATOM 614 N N . GLY A 1 80 ? -13.692 -6.479 3.817 1.00 92.75 80 GLY A N 1
ATOM 615 C CA . GLY A 1 80 ? -12.242 -6.476 3.624 1.00 92.75 80 GLY A CA 1
ATOM 616 C C . GLY A 1 80 ? -11.786 -6.139 2.201 1.00 92.75 80 GLY A C 1
ATOM 617 O O . GLY A 1 80 ? -10.583 -6.062 1.954 1.00 92.75 80 GLY A O 1
ATOM 618 N N . THR A 1 81 ? -12.701 -5.905 1.254 1.00 95.50 81 THR A N 1
ATOM 619 C CA . THR A 1 81 ? -12.335 -5.458 -0.097 1.00 95.50 81 THR A CA 1
ATOM 620 C C . THR A 1 81 ? -11.992 -3.970 -0.108 1.00 95.50 81 THR A C 1
ATOM 622 O O . THR A 1 81 ? -12.559 -3.180 0.645 1.00 95.50 81 THR A O 1
ATOM 625 N N . ALA A 1 82 ? -11.076 -3.556 -0.983 1.00 94.31 82 ALA A N 1
ATOM 626 C CA . ALA A 1 82 ? -10.702 -2.154 -1.136 1.00 94.31 82 ALA A CA 1
ATOM 627 C C . ALA A 1 82 ? -10.423 -1.815 -2.602 1.00 94.31 82 ALA A C 1
ATOM 629 O O . ALA A 1 82 ? -9.885 -2.630 -3.352 1.00 94.31 82 ALA A O 1
ATOM 630 N N . SER A 1 83 ? -10.752 -0.586 -2.988 1.00 93.94 83 SER A N 1
ATOM 631 C CA . SER A 1 83 ? -10.272 0.024 -4.229 1.00 93.94 83 SER A CA 1
ATOM 632 C C . SER A 1 83 ? -9.253 1.084 -3.846 1.00 93.94 83 SER A C 1
ATOM 634 O O . SER A 1 83 ? -9.594 2.034 -3.140 1.00 93.94 83 SER A O 1
ATOM 636 N N . LEU A 1 84 ? -8.002 0.889 -4.265 1.00 95.50 84 LEU A N 1
ATOM 637 C CA . LEU A 1 84 ? -6.890 1.753 -3.888 1.00 95.50 84 LEU A CA 1
ATOM 638 C C . LEU A 1 84 ? -6.409 2.536 -5.104 1.00 95.50 84 LEU A C 1
ATOM 640 O O . LEU A 1 84 ? -5.980 1.953 -6.098 1.00 95.50 84 LEU A O 1
ATOM 644 N N . SER A 1 85 ? -6.418 3.860 -4.996 1.00 95.44 85 SER A N 1
ATOM 645 C CA . SER A 1 85 ? -5.711 4.716 -5.939 1.00 95.44 85 SER A CA 1
ATOM 646 C C . SER A 1 85 ? -4.242 4.801 -5.547 1.00 95.44 85 SER A C 1
ATOM 648 O O . SER A 1 85 ? -3.907 4.918 -4.371 1.00 95.44 85 SER A O 1
ATOM 650 N N . ALA A 1 86 ? -3.349 4.764 -6.528 1.00 92.69 86 ALA A N 1
ATOM 651 C CA . ALA A 1 86 ? -1.914 4.792 -6.294 1.00 92.69 86 ALA A CA 1
ATOM 652 C C . ALA A 1 86 ? -1.265 5.978 -6.994 1.00 92.69 86 ALA A C 1
ATOM 654 O O . ALA A 1 86 ? -1.438 6.163 -8.199 1.00 92.69 86 ALA A O 1
ATOM 655 N N . ARG A 1 87 ? -0.471 6.749 -6.247 1.00 94.00 87 ARG A N 1
ATOM 656 C CA . ARG A 1 87 ? 0.319 7.873 -6.772 1.00 94.00 87 ARG A CA 1
ATOM 657 C C . ARG A 1 87 ? 1.803 7.631 -6.545 1.00 94.00 87 ARG A C 1
ATOM 659 O O . ARG A 1 87 ? 2.161 7.066 -5.522 1.00 94.00 87 ARG A O 1
ATOM 666 N N . GLY A 1 88 ? 2.687 8.040 -7.449 1.00 92.56 88 GLY A N 1
ATOM 667 C CA . GLY A 1 88 ? 4.121 7.820 -7.227 1.00 92.56 88 GLY A CA 1
ATOM 668 C C . GLY A 1 88 ? 5.000 8.064 -8.439 1.00 92.56 88 GLY A C 1
ATOM 669 O O . GLY A 1 88 ? 4.637 8.835 -9.321 1.00 92.56 88 GLY A O 1
ATOM 670 N N . ILE A 1 89 ? 6.155 7.403 -8.486 1.00 90.19 89 ILE A N 1
ATOM 671 C CA . ILE A 1 89 ? 7.088 7.470 -9.612 1.00 90.19 89 ILE A CA 1
ATOM 672 C C . ILE A 1 89 ? 7.370 6.060 -10.117 1.00 90.19 89 ILE A C 1
ATOM 674 O O . ILE A 1 89 ? 7.776 5.180 -9.360 1.00 90.19 89 ILE A O 1
ATOM 678 N N . SER A 1 90 ? 7.184 5.865 -11.419 1.00 83.88 90 SER A N 1
ATOM 679 C CA . SER A 1 90 ? 7.456 4.599 -12.098 1.00 83.88 90 SER A CA 1
ATOM 680 C C . SER A 1 90 ? 8.939 4.233 -12.051 1.00 83.88 90 SER A C 1
ATOM 682 O O . SER A 1 90 ? 9.826 5.089 -12.141 1.00 83.88 90 SER A O 1
ATOM 684 N N . GLY A 1 91 ? 9.197 2.934 -11.893 1.00 80.75 91 GLY A N 1
ATOM 685 C CA . GLY A 1 91 ? 10.526 2.347 -12.040 1.00 80.75 91 GLY A CA 1
ATOM 686 C C . GLY A 1 91 ? 10.977 2.307 -13.499 1.00 80.75 91 GLY A C 1
ATOM 687 O O . GLY A 1 91 ? 10.232 2.672 -14.409 1.00 80.75 91 GLY A O 1
ATOM 688 N N . GLN A 1 92 ? 12.197 1.826 -13.728 1.00 72.56 92 GLN A N 1
ATOM 689 C CA . GLN A 1 92 ? 12.662 1.571 -15.085 1.00 72.56 92 GLN A CA 1
ATOM 690 C C . GLN A 1 92 ? 11.856 0.435 -15.725 1.00 72.56 92 GLN A C 1
ATOM 692 O O . GLN A 1 92 ? 11.737 -0.639 -15.127 1.00 72.56 92 GLN A O 1
ATOM 697 N N . PRO A 1 93 ? 11.297 0.638 -16.928 1.00 62.34 93 PRO A N 1
ATOM 698 C CA . PRO A 1 93 ? 10.629 -0.437 -17.628 1.00 62.34 93 PRO A CA 1
ATOM 699 C C . PRO A 1 93 ? 11.652 -1.463 -18.096 1.00 62.34 93 PRO A C 1
ATOM 701 O O . PRO A 1 93 ? 12.585 -1.158 -18.829 1.00 62.34 93 PRO A O 1
ATOM 704 N N . ILE A 1 94 ? 11.450 -2.703 -17.672 1.00 55.66 94 ILE A N 1
ATOM 705 C CA . ILE A 1 94 ? 12.350 -3.824 -17.958 1.00 55.66 94 ILE A CA 1
ATOM 706 C C . ILE A 1 94 ? 11.868 -4.699 -19.121 1.00 55.66 94 ILE A C 1
ATOM 708 O O . ILE A 1 94 ? 12.466 -5.746 -19.338 1.00 55.66 94 ILE A O 1
ATOM 712 N N . THR A 1 95 ? 10.821 -4.266 -19.847 1.00 51.81 95 THR A N 1
ATOM 713 C CA . THR A 1 95 ? 10.407 -4.608 -21.235 1.00 51.81 95 THR A CA 1
ATOM 714 C C . THR A 1 95 ? 8.877 -4.571 -21.332 1.00 51.81 95 THR A C 1
ATOM 716 O O . THR A 1 95 ? 8.207 -5.426 -20.765 1.00 51.81 95 THR A O 1
ATOM 719 N N . ILE A 1 96 ? 8.320 -3.599 -22.064 1.00 53.56 96 ILE A N 1
ATOM 720 C CA . ILE A 1 96 ? 6.980 -3.684 -22.671 1.00 53.56 96 ILE A CA 1
ATOM 721 C C . ILE A 1 96 ? 6.972 -2.829 -23.943 1.00 53.56 96 ILE A C 1
ATOM 723 O O . ILE A 1 96 ? 7.475 -1.704 -23.948 1.00 53.56 96 ILE A O 1
ATOM 727 N N . ARG A 1 97 ? 6.386 -3.353 -25.025 1.00 47.84 97 ARG A N 1
ATOM 728 C CA . ARG A 1 97 ? 6.003 -2.580 -26.215 1.00 47.84 97 ARG A CA 1
ATOM 729 C C . ARG A 1 97 ? 4.885 -1.629 -25.732 1.00 47.84 97 ARG A C 1
ATOM 731 O O . ARG A 1 97 ? 3.778 -2.102 -25.538 1.00 47.84 97 ARG A O 1
ATOM 738 N N . ASN A 1 98 ? 5.202 -0.363 -25.423 1.00 55.56 98 ASN A N 1
ATOM 739 C CA . ASN A 1 98 ? 4.426 0.615 -24.610 1.00 55.56 98 ASN A CA 1
ATOM 740 C C . ASN A 1 98 ? 4.667 0.621 -23.084 1.00 55.56 98 ASN A C 1
ATOM 742 O O . ASN A 1 98 ? 3.748 0.820 -22.289 1.00 55.56 98 ASN A O 1
ATOM 746 N N . SER A 1 99 ? 5.914 0.490 -22.637 1.00 57.44 99 SER A N 1
ATOM 747 C CA . SER A 1 99 ? 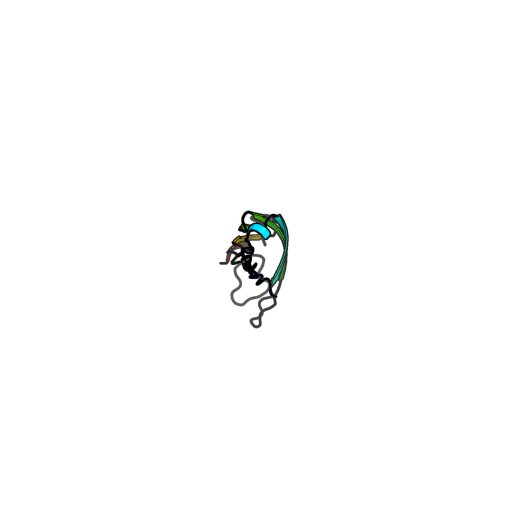6.277 0.903 -21.278 1.00 57.44 99 SER A CA 1
ATOM 748 C C . SER A 1 99 ? 6.004 2.388 -21.011 1.00 57.44 99 SER A C 1
ATOM 750 O O . SER A 1 99 ? 6.374 3.232 -21.832 1.00 57.44 99 SER A O 1
ATOM 752 N N . LEU A 1 100 ? 5.493 2.727 -19.818 1.00 60.19 100 LEU A N 1
ATOM 753 C CA . LEU A 1 100 ? 5.640 4.087 -19.290 1.00 60.19 100 LEU A CA 1
ATOM 754 C C . LEU A 1 100 ? 7.138 4.440 -19.255 1.00 60.19 100 LEU A C 1
ATOM 756 O O . LEU A 1 100 ? 7.931 3.620 -18.779 1.00 60.19 100 LEU A O 1
ATOM 760 N N . PRO A 1 101 ? 7.545 5.626 -19.744 1.00 60.12 1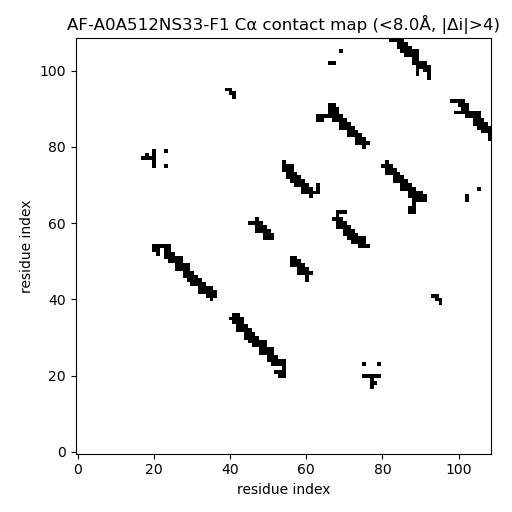01 PRO A N 1
ATOM 761 C CA . PRO A 1 101 ? 8.922 6.074 -19.607 1.00 60.12 101 PRO A CA 1
ATOM 762 C C . PRO A 1 101 ? 9.342 6.051 -18.130 1.00 60.12 101 PRO A C 1
ATOM 764 O O . PRO A 1 101 ? 8.509 6.346 -17.266 1.00 60.12 101 PRO A O 1
ATOM 767 N N . PRO A 1 102 ? 10.608 5.727 -17.824 1.00 62.19 102 PRO A N 1
ATOM 768 C CA . PRO A 1 102 ? 11.097 5.746 -16.452 1.00 62.19 102 PRO A CA 1
ATOM 769 C C . PRO A 1 102 ? 10.893 7.131 -15.823 1.00 62.19 102 PRO A C 1
ATOM 771 O O . PRO A 1 102 ? 10.893 8.148 -16.518 1.00 62.19 102 PRO A O 1
ATOM 774 N N . HIS A 1 103 ? 10.748 7.172 -14.497 1.00 63.16 103 HIS A N 1
ATOM 775 C CA . HIS A 1 103 ? 10.606 8.411 -13.723 1.00 63.16 103 HIS A CA 1
ATOM 776 C C . HIS A 1 103 ? 9.333 9.227 -14.004 1.00 63.16 103 HIS A C 1
ATOM 778 O O . HIS A 1 103 ? 9.270 10.414 -13.686 1.00 63.16 103 HIS A O 1
ATOM 784 N N . ARG A 1 104 ? 8.286 8.613 -14.564 1.00 71.75 104 ARG A N 1
ATOM 785 C CA . ARG A 1 104 ? 7.002 9.293 -14.778 1.00 71.75 104 ARG A CA 1
ATOM 786 C C . ARG A 1 104 ? 6.094 9.198 -13.555 1.00 71.75 104 ARG A C 1
ATOM 788 O O . ARG A 1 104 ? 6.088 8.138 -12.915 1.00 71.75 104 ARG A O 1
ATOM 795 N N . PRO A 1 105 ? 5.297 10.249 -13.276 1.00 74.31 105 PRO A N 1
ATOM 796 C CA . PRO A 1 105 ? 4.225 10.181 -12.297 1.00 74.31 105 PRO A CA 1
ATOM 797 C C . PRO A 1 105 ? 3.312 8.982 -12.566 1.00 74.31 105 PRO A C 1
ATOM 799 O O . PRO A 1 105 ? 2.835 8.793 -13.686 1.00 74.31 105 PRO A O 1
ATOM 802 N N . LEU A 1 106 ? 3.097 8.171 -11.537 1.00 70.12 106 LEU A N 1
ATOM 803 C CA . LEU A 1 106 ? 2.110 7.104 -11.509 1.00 70.12 106 LEU A CA 1
ATOM 804 C C . LEU A 1 106 ? 0.799 7.668 -10.971 1.00 70.12 106 LEU A C 1
ATOM 806 O O . LEU A 1 106 ? 0.804 8.358 -9.953 1.00 70.12 106 LEU A O 1
ATOM 810 N N . HIS A 1 107 ? -0.305 7.351 -11.644 1.00 71.12 107 HIS A N 1
ATOM 811 C CA . HIS A 1 107 ? -1.659 7.546 -11.140 1.00 71.12 107 HIS A CA 1
ATOM 812 C C . HIS A 1 107 ? -2.511 6.343 -11.566 1.00 71.12 107 HIS A C 1
ATOM 814 O O . HIS A 1 107 ? -2.973 6.285 -12.704 1.00 71.12 107 HIS A O 1
ATOM 820 N N . SER A 1 108 ? -2.679 5.366 -10.674 1.00 72.19 108 SER A N 1
ATOM 821 C CA . SER A 1 108 ? -3.570 4.213 -10.870 1.00 72.19 108 SER A CA 1
ATOM 822 C C . SER A 1 108 ? -4.861 4.439 -10.092 1.00 72.19 108 SER A C 1
ATOM 824 O O . SER A 1 108 ? -4.802 4.982 -8.990 1.00 72.19 108 SER A O 1
ATOM 826 N N . LYS A 1 109 ? -6.000 4.036 -10.653 1.00 55.59 109 LYS A N 1
ATOM 827 C CA . LYS A 1 109 ? -7.303 4.011 -9.976 1.00 55.59 109 LYS A CA 1
ATOM 828 C C . LYS A 1 109 ? -7.784 2.579 -9.810 1.00 55.59 109 LYS A C 1
ATOM 830 O O . LYS A 1 109 ? -7.384 1.755 -10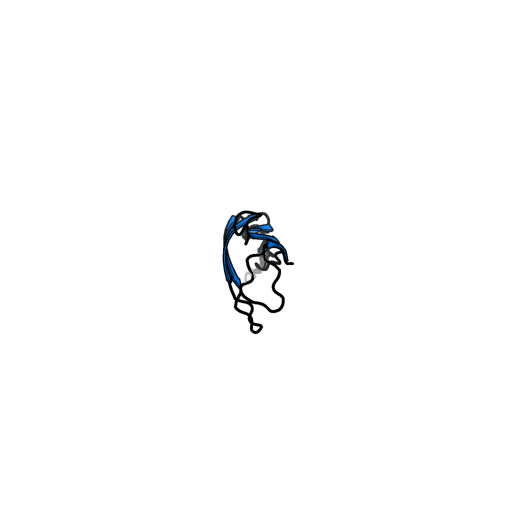.662 1.00 55.59 109 LYS A O 1
#

Organism: NCBI:txid1230389